Protein AF-A0A224YE41-F1 (afdb_monomer)

pLDDT: mean 95.82, std 2.79, range [86.06, 98.5]

Foldseek 3Di:
DAAFVVVLVVV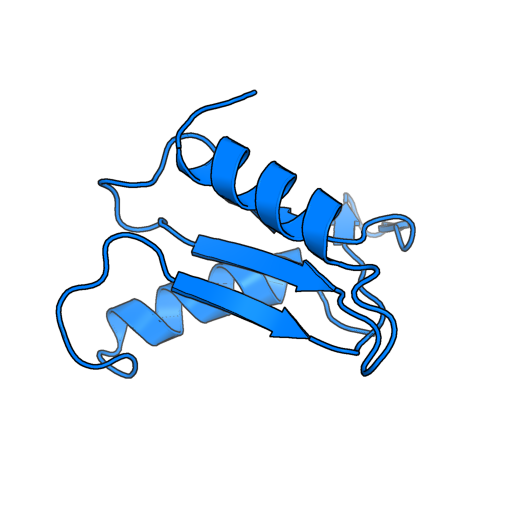LVCVVVCVDDDDDLADEAEDQDQYWYDDPNDIDRPDFKAAAACASVHSSRYMYGYDHPPPRPTVVVRVVRNVRSNHDD

InterPro domains:
  IPR024079 Metallopeptidase, catalytic domain superfamily [G3DSA:3.40.390.10] (2-89)

Mean predicted aligned error: 2.63 Å

Secondary structure (DSSP, 8-state):
-EEHHHHHHHHHHHHHTT-S-S--S-EEEEESS-EEEEETTEEE---SEEE-TT-TTSTT-EEEEE--TTT-TTHHHHHHHHHHHTT--

Radius of gyration: 12.8 Å; Cα contacts (8 Å, |Δi|>4): 160; chains: 1; bounding box: 34×30×28 Å

Sequence (89 aa):
MLDSGATLGGIVKYIENGRIPGSNDIVFLVTGLDMFIRDNGKIDTALSGLAYTGTVCGKFKTGEGKDIATTYDGINTIAHELCHVMGSP

Solvent-accessible surface area (backbone atoms only — not comparable to full-atom values): 4994 Å² total; per-residue (Å²): 115,43,55,46,66,62,45,59,58,45,50,42,52,40,48,75,69,60,71,54,82,82,91,72,61,65,51,73,50,78,37,74,54,56,37,26,39,78,57,97,89,40,81,45,63,85,50,52,54,51,46,36,66,56,17,40,94,49,87,54,20,36,32,35,23,34,34,50,86,96,66,67,68,19,55,68,45,42,53,51,25,51,38,18,15,72,46,47,131

Organism: NCBI:txid60191

Structure (mmCIF, N/CA/C/O backbone):
data_AF-A0A224YE41-F1
#
_entry.id   AF-A0A224YE41-F1
#
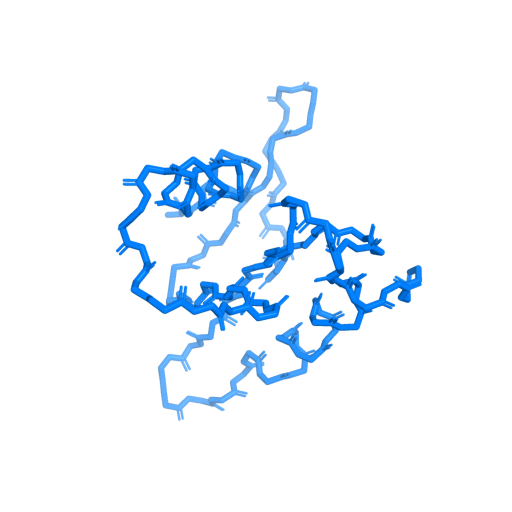loop_
_atom_site.group_PDB
_atom_site.id
_atom_site.type_symbol
_atom_site.label_atom_id
_atom_site.label_alt_id
_atom_site.label_comp_id
_atom_site.label_asym_id
_atom_site.label_entity_id
_atom_site.label_seq_id
_atom_site.pdbx_PDB_ins_code
_atom_site.Cartn_x
_atom_site.Cartn_y
_atom_site.Cartn_z
_atom_site.occupancy
_atom_site.B_iso_or_equiv
_atom_site.auth_seq_id
_atom_site.auth_comp_id
_atom_site.auth_asym_id
_atom_site.auth_atom_id
_atom_site.pdbx_PDB_model_num
ATOM 1 N N . MET A 1 1 ? 5.424 4.170 -13.639 1.00 88.06 1 MET A N 1
ATOM 2 C CA . MET A 1 1 ? 5.748 4.081 -12.207 1.00 88.06 1 MET A CA 1
ATOM 3 C C . MET A 1 1 ? 4.665 4.769 -11.390 1.00 88.06 1 MET A C 1
ATOM 5 O O . MET A 1 1 ? 4.243 5.856 -11.770 1.00 88.06 1 MET A O 1
ATOM 9 N N . LEU A 1 2 ? 4.199 4.118 -10.330 1.00 96.00 2 LEU A N 1
ATOM 10 C CA . LEU A 1 2 ? 3.142 4.549 -9.418 1.00 96.00 2 LEU A CA 1
ATOM 11 C C . LEU A 1 2 ? 3.752 5.266 -8.205 1.00 96.00 2 LEU A C 1
ATOM 13 O O . LEU A 1 2 ? 4.683 4.744 -7.600 1.00 96.00 2 LEU A O 1
ATOM 17 N N . ASP A 1 3 ? 3.251 6.461 -7.877 1.00 96.75 3 ASP A N 1
ATOM 18 C CA . ASP A 1 3 ? 3.651 7.183 -6.660 1.00 96.75 3 ASP A CA 1
ATOM 19 C C . ASP A 1 3 ? 2.903 6.598 -5.469 1.00 96.75 3 ASP A C 1
ATOM 21 O O . ASP A 1 3 ? 1.697 6.812 -5.335 1.00 96.75 3 ASP A O 1
ATOM 25 N N . SER A 1 4 ? 3.614 5.881 -4.612 1.00 97.06 4 SER A N 1
ATOM 26 C CA . SER A 1 4 ? 2.993 5.078 -3.565 1.00 97.06 4 SER A CA 1
ATOM 27 C C . SER A 1 4 ? 2.400 5.944 -2.453 1.00 97.06 4 SER A C 1
ATOM 29 O O . SER A 1 4 ? 1.270 5.755 -2.012 1.00 97.06 4 SER A O 1
ATOM 31 N N . GLY A 1 5 ? 3.105 7.011 -2.063 1.00 95.81 5 GLY A N 1
ATOM 32 C CA . GLY A 1 5 ? 2.605 7.941 -1.047 1.00 95.81 5 GLY A CA 1
ATOM 33 C C . GLY A 1 5 ? 1.344 8.676 -1.511 1.00 95.81 5 GLY A C 1
ATOM 34 O O . GLY A 1 5 ? 0.368 8.794 -0.765 1.00 95.81 5 GLY A O 1
ATOM 35 N N . ALA A 1 6 ? 1.333 9.141 -2.765 1.00 96.56 6 ALA A N 1
ATOM 36 C CA . ALA A 1 6 ? 0.157 9.796 -3.335 1.00 96.56 6 ALA A CA 1
ATOM 37 C C . ALA A 1 6 ? -1.005 8.816 -3.569 1.00 96.56 6 ALA A C 1
ATOM 39 O O . ALA A 1 6 ? -2.163 9.183 -3.349 1.00 96.56 6 ALA A O 1
ATOM 40 N N . THR A 1 7 ? -0.712 7.586 -4.000 1.00 97.62 7 THR A N 1
ATOM 41 C CA . THR A 1 7 ? -1.730 6.568 -4.289 1.00 97.62 7 THR A CA 1
ATOM 42 C C . THR A 1 7 ? -2.389 6.077 -3.012 1.00 97.62 7 THR A C 1
ATOM 44 O O . THR A 1 7 ? -3.616 6.114 -2.937 1.00 97.62 7 THR A O 1
ATOM 47 N N . LEU A 1 8 ? -1.618 5.755 -1.970 1.00 96.62 8 LEU A N 1
ATOM 48 C CA . LEU A 1 8 ? -2.153 5.308 -0.686 1.00 96.62 8 LEU A CA 1
ATOM 49 C C . LEU A 1 8 ? -3.118 6.343 -0.077 1.00 96.62 8 LEU A C 1
ATOM 51 O O . LEU A 1 8 ? -4.240 6.011 0.311 1.00 96.62 8 LEU A O 1
ATOM 55 N N . GLY A 1 9 ? -2.751 7.631 -0.099 1.00 97.44 9 GLY A N 1
ATOM 56 C CA . GLY A 1 9 ? -3.655 8.718 0.301 1.00 97.44 9 GLY A CA 1
ATOM 57 C C . GLY A 1 9 ? -4.849 8.909 -0.650 1.00 97.44 9 GLY A C 1
ATOM 58 O O . GLY A 1 9 ? -5.938 9.311 -0.230 1.00 97.44 9 GLY A O 1
ATOM 59 N N . GLY A 1 10 ? -4.671 8.607 -1.936 1.00 98.00 10 GLY A N 1
ATOM 60 C CA . GLY A 1 10 ? -5.730 8.586 -2.941 1.00 98.00 10 GLY A CA 1
ATOM 61 C C . GLY A 1 10 ? -6.778 7.503 -2.684 1.00 98.00 10 GLY A C 1
ATOM 62 O O . GLY A 1 10 ? -7.969 7.793 -2.797 1.00 98.00 10 GLY A O 1
ATOM 63 N N . ILE A 1 11 ? -6.365 6.298 -2.275 1.00 97.62 11 ILE A N 1
ATOM 64 C CA . ILE A 1 11 ? -7.275 5.194 -1.933 1.00 97.62 11 ILE A CA 1
ATOM 65 C C . ILE A 1 11 ? -8.156 5.588 -0.744 1.00 97.62 11 ILE A C 1
ATOM 67 O O . ILE A 1 11 ? -9.372 5.425 -0.811 1.00 97.62 11 ILE A O 1
ATOM 71 N N . VAL A 1 12 ? -7.585 6.205 0.296 1.00 97.25 12 VAL A N 1
ATOM 72 C CA . VAL A 1 12 ? -8.356 6.707 1.451 1.00 97.25 12 VAL A CA 1
ATOM 73 C C . VAL A 1 12 ? -9.451 7.671 0.996 1.00 97.25 12 VAL A C 1
ATOM 75 O O . VAL A 1 12 ? -10.623 7.475 1.313 1.00 97.25 12 VAL A O 1
ATOM 78 N N . LYS A 1 13 ? -9.106 8.661 0.164 1.00 97.81 13 LYS A N 1
ATOM 79 C CA . LYS A 1 13 ? -10.093 9.593 -0.404 1.00 97.81 13 LYS A CA 1
ATOM 80 C C . LYS A 1 13 ? -11.124 8.878 -1.277 1.00 97.81 13 LYS A C 1
ATOM 82 O O . LYS A 1 13 ? -12.276 9.298 -1.343 1.00 97.81 13 LYS A O 1
ATOM 87 N N . TYR A 1 14 ? -10.730 7.831 -1.996 1.00 97.06 14 TYR A N 1
ATOM 88 C CA . TYR A 1 14 ? -11.634 7.047 -2.835 1.00 97.06 14 TYR A CA 1
ATOM 89 C C . TYR A 1 14 ? -12.683 6.311 -1.984 1.00 97.06 14 TYR A C 1
ATOM 91 O O . TYR A 1 14 ? -13.869 6.345 -2.319 1.00 97.06 14 TYR A O 1
ATOM 99 N N . ILE A 1 15 ? -12.265 5.745 -0.847 1.00 95.69 15 ILE A N 1
ATOM 100 C CA . ILE A 1 15 ? -13.141 5.127 0.159 1.00 95.69 15 ILE A CA 1
ATOM 101 C C . ILE A 1 15 ? -14.081 6.171 0.774 1.00 95.69 15 ILE A C 1
ATOM 103 O O . ILE A 1 15 ? -15.292 5.972 0.772 1.00 95.69 15 ILE A O 1
ATOM 107 N N . GLU A 1 16 ? -13.552 7.302 1.255 1.00 94.56 16 GLU A N 1
ATOM 108 C CA . GLU A 1 16 ? -14.342 8.361 1.909 1.00 94.56 16 GLU A CA 1
ATOM 109 C C . GLU A 1 16 ? -15.402 8.975 0.985 1.00 94.56 16 GLU A C 1
ATOM 111 O O . GLU A 1 16 ? -16.483 9.347 1.435 1.00 94.56 16 GLU A O 1
ATOM 116 N N . ASN A 1 17 ? -15.127 9.027 -0.319 1.00 96.62 17 ASN A N 1
ATOM 117 C CA . ASN A 1 17 ? -16.082 9.485 -1.329 1.00 96.62 17 ASN A CA 1
ATOM 118 C C . ASN A 1 17 ? -17.146 8.430 -1.695 1.00 96.62 17 ASN A C 1
ATOM 120 O O . ASN A 1 17 ? -17.876 8.620 -2.668 1.00 96.62 17 ASN A O 1
ATOM 124 N N . GLY A 1 18 ? -17.214 7.304 -0.977 1.00 95.69 18 GLY A N 1
ATOM 125 C CA . GLY A 1 18 ? -18.210 6.252 -1.191 1.00 95.69 18 GLY A CA 1
ATOM 126 C C . GLY A 1 18 ? -18.040 5.492 -2.507 1.00 95.69 18 GLY A C 1
ATOM 127 O O . GLY A 1 18 ? -18.997 4.898 -2.998 1.00 95.69 18 GLY A O 1
ATOM 128 N N . ARG A 1 19 ? -16.843 5.523 -3.111 1.00 97.12 19 ARG A N 1
ATOM 129 C CA . ARG A 1 19 ? -16.594 4.867 -4.404 1.00 97.12 19 ARG A CA 1
ATOM 130 C C . ARG A 1 19 ? -16.276 3.377 -4.290 1.00 97.12 19 ARG A C 1
ATOM 132 O O . ARG A 1 19 ? -16.294 2.685 -5.304 1.00 97.12 19 ARG A O 1
ATOM 139 N N . ILE A 1 20 ? -16.007 2.883 -3.082 1.00 95.44 20 ILE A N 1
ATOM 140 C CA . ILE A 1 20 ? -15.946 1.448 -2.796 1.00 95.44 20 ILE A CA 1
ATOM 141 C C . ILE A 1 20 ? -17.275 1.047 -2.145 1.00 95.44 20 ILE A C 1
ATOM 143 O O . ILE A 1 20 ? -17.586 1.560 -1.068 1.00 95.44 20 ILE A O 1
ATOM 147 N N . PRO A 1 21 ? -18.075 0.169 -2.773 1.00 92.56 21 PRO A N 1
ATOM 148 C CA . PRO A 1 21 ? -19.346 -0.260 -2.209 1.00 92.56 21 PRO A CA 1
ATOM 149 C C . PRO A 1 21 ? -19.150 -1.143 -0.968 1.00 92.56 21 PRO A C 1
ATOM 151 O O . PRO A 1 21 ? -18.136 -1.826 -0.814 1.00 92.56 21 PRO A O 1
ATOM 154 N N . GLY A 1 22 ? -20.170 -1.170 -0.109 1.00 90.62 22 GLY A N 1
ATOM 155 C CA . GLY A 1 22 ? -20.220 -2.039 1.067 1.00 90.62 22 GLY A CA 1
ATOM 156 C C . GLY A 1 22 ? -19.394 -1.552 2.263 1.00 90.62 22 GLY A C 1
ATOM 157 O O . GLY A 1 22 ? -18.877 -0.436 2.287 1.00 90.62 22 GLY A O 1
ATOM 158 N N . SER A 1 23 ? -19.307 -2.408 3.284 1.00 90.88 23 SER A N 1
ATOM 159 C CA . SER A 1 23 ? -18.494 -2.189 4.483 1.00 90.88 23 SER A CA 1
ATOM 160 C C . SER A 1 23 ? -17.288 -3.116 4.433 1.00 90.88 23 SER A C 1
ATOM 162 O O . SER A 1 23 ? -17.438 -4.323 4.589 1.00 90.88 23 SER A O 1
ATOM 164 N N . ASN A 1 24 ? -16.108 -2.547 4.194 1.00 94.50 24 ASN A N 1
ATOM 165 C CA . ASN A 1 24 ? -14.863 -3.292 4.006 1.00 94.50 24 ASN A CA 1
ATOM 166 C C . ASN A 1 24 ? -13.948 -3.102 5.218 1.00 94.50 24 ASN A C 1
ATOM 168 O O . ASN A 1 24 ? -13.805 -1.968 5.679 1.00 94.50 24 ASN A O 1
ATOM 172 N N . ASP A 1 25 ? -13.301 -4.162 5.698 1.00 95.50 25 ASP A N 1
ATOM 173 C CA . ASP A 1 25 ? -12.329 -4.083 6.801 1.00 95.50 25 ASP A CA 1
ATOM 174 C C . ASP A 1 25 ? -10.943 -3.640 6.325 1.00 95.50 25 ASP A C 1
ATOM 176 O O . ASP A 1 25 ? -10.233 -2.955 7.050 1.00 95.50 25 ASP A O 1
ATOM 180 N N . ILE A 1 26 ? -10.573 -3.973 5.086 1.00 97.69 26 ILE A N 1
ATOM 181 C CA . ILE A 1 26 ? -9.352 -3.513 4.416 1.00 97.69 26 ILE A CA 1
ATOM 182 C C 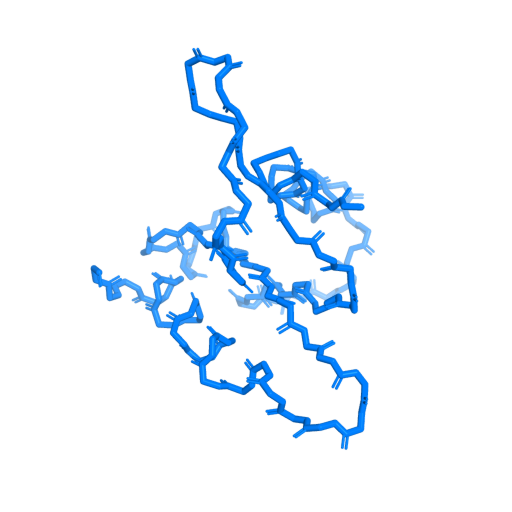. ILE A 1 26 ? -9.675 -3.295 2.936 1.00 97.69 26 ILE A C 1
ATOM 184 O O . ILE A 1 26 ? -10.414 -4.075 2.336 1.00 97.69 26 ILE A O 1
ATOM 188 N N . VAL A 1 27 ? -9.114 -2.247 2.336 1.00 97.88 27 VAL A N 1
ATOM 189 C CA . VAL A 1 27 ? -9.089 -2.057 0.878 1.00 97.88 27 VAL A CA 1
ATOM 190 C C . VAL A 1 27 ? -7.641 -2.153 0.416 1.00 97.88 27 VAL A C 1
ATOM 192 O O . VAL A 1 27 ? -6.776 -1.494 0.977 1.00 97.88 27 VAL A O 1
ATOM 195 N N . PHE A 1 28 ? -7.357 -2.979 -0.586 1.00 98.19 28 PHE A N 1
ATOM 196 C CA . PHE A 1 28 ? -5.991 -3.191 -1.059 1.00 98.19 28 PHE A CA 1
ATOM 197 C C . PHE A 1 28 ? -5.911 -2.997 -2.570 1.00 98.19 28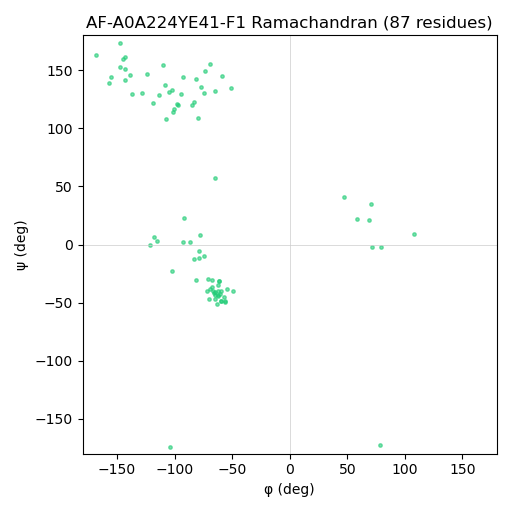 PHE A C 1
ATOM 199 O O . PHE A 1 28 ? -6.718 -3.565 -3.309 1.00 98.19 28 PHE A O 1
ATOM 206 N N . LEU A 1 29 ? -4.947 -2.202 -3.035 1.00 98.00 29 LEU A N 1
ATOM 207 C CA . LEU A 1 29 ? -4.695 -2.008 -4.461 1.00 98.00 29 LEU A CA 1
ATOM 208 C C . LEU A 1 29 ? -3.565 -2.926 -4.931 1.00 98.00 29 LEU A C 1
ATOM 210 O O . LEU A 1 29 ? -2.430 -2.803 -4.482 1.00 98.00 29 LEU A O 1
ATOM 214 N N . VAL A 1 30 ? -3.863 -3.806 -5.885 1.00 97.44 30 VAL A N 1
ATOM 215 C CA . VAL A 1 30 ? -2.846 -4.596 -6.592 1.00 97.44 30 VAL A CA 1
ATOM 216 C C . VAL A 1 30 ? -2.603 -3.983 -7.965 1.00 97.44 30 VAL A C 1
ATOM 218 O O . VAL A 1 30 ? -3.552 -3.654 -8.680 1.00 97.44 30 VAL A O 1
ATOM 221 N N . THR A 1 31 ? -1.338 -3.816 -8.340 1.00 96.44 31 THR A N 1
ATOM 222 C CA . THR A 1 31 ? -0.946 -3.172 -9.600 1.00 96.44 31 THR A CA 1
ATOM 223 C C . THR A 1 31 ? 0.219 -3.890 -10.273 1.00 96.44 31 THR A C 1
ATOM 225 O O . THR A 1 31 ? 1.123 -4.378 -9.608 1.00 96.44 31 THR A O 1
ATOM 228 N N . GLY A 1 32 ? 0.237 -3.908 -11.607 1.00 96.00 32 GLY A N 1
ATOM 229 C CA . GLY A 1 32 ? 1.391 -4.372 -12.391 1.00 96.00 32 GLY A CA 1
ATOM 230 C C . GLY A 1 32 ? 2.437 -3.285 -12.659 1.00 96.00 32 GLY A C 1
ATOM 231 O O . GLY A 1 32 ? 3.394 -3.520 -13.394 1.00 96.00 32 GLY A O 1
ATOM 232 N N . LEU A 1 33 ? 2.237 -2.074 -12.133 1.00 96.44 33 LEU A N 1
ATOM 233 C CA . LEU A 1 33 ? 3.152 -0.952 -12.320 1.00 96.44 33 LEU A CA 1
ATOM 234 C C . LEU A 1 33 ? 4.327 -1.036 -11.343 1.00 96.44 33 LEU A C 1
ATOM 236 O O . LEU A 1 33 ? 4.142 -1.340 -10.169 1.00 96.44 33 LEU A O 1
ATOM 240 N N . ASP A 1 34 ? 5.521 -0.654 -11.799 1.00 95.88 34 ASP A N 1
ATOM 241 C CA . ASP A 1 34 ? 6.629 -0.344 -10.889 1.00 95.88 34 ASP A CA 1
ATOM 242 C C . ASP A 1 34 ? 6.240 0.788 -9.937 1.00 95.88 34 ASP A C 1
ATOM 244 O O . ASP A 1 34 ? 5.534 1.718 -10.335 1.00 95.88 34 ASP A O 1
ATOM 248 N N . MET A 1 35 ? 6.721 0.736 -8.701 1.00 96.94 35 MET A N 1
ATOM 249 C CA . MET A 1 35 ? 6.350 1.665 -7.637 1.00 96.94 35 MET A CA 1
ATOM 250 C C . MET A 1 35 ? 7.522 2.582 -7.281 1.00 96.94 35 MET A C 1
ATOM 252 O O . MET A 1 35 ? 8.686 2.253 -7.502 1.00 96.94 35 MET A O 1
ATOM 256 N N . PHE A 1 36 ? 7.218 3.759 -6.746 1.00 96.88 36 PHE A N 1
ATOM 257 C CA . PHE A 1 36 ? 8.202 4.597 -6.067 1.00 96.88 36 PHE A CA 1
ATOM 258 C C . PHE A 1 36 ? 7.598 5.314 -4.871 1.00 96.88 36 PHE A C 1
ATOM 260 O O . PHE A 1 36 ? 6.383 5.483 -4.787 1.00 96.88 36 PHE A O 1
ATOM 267 N N . ILE A 1 37 ? 8.451 5.786 -3.974 1.00 95.75 37 ILE A N 1
ATOM 268 C CA . ILE A 1 37 ? 8.082 6.707 -2.904 1.00 95.75 37 ILE A CA 1
ATOM 269 C C . ILE A 1 37 ? 8.956 7.957 -2.984 1.00 95.75 37 ILE A C 1
ATOM 271 O O . ILE A 1 37 ? 10.108 7.915 -3.421 1.00 95.75 37 ILE A O 1
ATOM 275 N N . ARG A 1 38 ? 8.373 9.098 -2.613 1.00 93.75 38 ARG A N 1
ATOM 276 C CA . ARG A 1 38 ? 9.087 10.368 -2.486 1.00 93.75 38 ARG A CA 1
ATOM 277 C C . ARG A 1 38 ? 9.368 10.631 -1.019 1.00 93.75 38 ARG A C 1
ATOM 279 O O . ARG A 1 38 ? 8.435 10.898 -0.270 1.00 93.75 38 ARG A O 1
ATOM 286 N N . ASP A 1 39 ? 10.640 10.621 -0.647 1.00 86.06 39 ASP A N 1
ATOM 287 C CA . ASP A 1 39 ? 11.092 11.055 0.674 1.00 86.06 39 ASP A CA 1
ATOM 288 C C . ASP A 1 39 ? 12.050 12.240 0.526 1.00 86.06 39 ASP A C 1
ATOM 290 O O . ASP A 1 39 ? 13.049 12.170 -0.192 1.00 86.06 39 ASP A O 1
ATOM 294 N N . ASN A 1 40 ? 11.713 13.369 1.153 1.00 86.25 40 ASN A N 1
ATOM 295 C CA . ASN A 1 40 ? 12.505 14.605 1.120 1.00 86.25 40 ASN A CA 1
ATOM 296 C C . ASN A 1 40 ? 12.976 15.033 -0.290 1.00 86.25 40 ASN A C 1
ATOM 298 O O . ASN A 1 40 ? 14.111 15.467 -0.489 1.00 86.25 40 ASN A O 1
ATOM 302 N N . GLY A 1 41 ? 12.099 14.890 -1.291 1.00 86.38 41 GLY A N 1
ATOM 303 C CA . GLY A 1 41 ? 12.378 15.248 -2.688 1.00 86.38 41 GLY A CA 1
ATOM 304 C C . GLY A 1 41 ? 13.214 14.225 -3.468 1.00 86.38 41 GLY A C 1
ATOM 305 O O . GLY A 1 41 ? 13.424 14.413 -4.666 1.00 86.38 41 GLY A O 1
ATOM 306 N N . LYS A 1 42 ? 13.656 13.134 -2.832 1.00 91.88 42 LYS A N 1
ATOM 307 C CA . LYS A 1 42 ? 14.312 12.001 -3.493 1.00 91.88 42 LYS A CA 1
ATOM 308 C C . LYS A 1 42 ? 13.285 10.937 -3.858 1.00 91.88 42 LYS A C 1
ATOM 310 O O . LYS A 1 42 ? 12.320 10.721 -3.133 1.00 91.88 42 LYS A O 1
ATOM 315 N N . ILE A 1 43 ? 13.505 10.292 -4.999 1.00 94.44 43 ILE A N 1
ATOM 316 C CA . ILE A 1 43 ? 12.689 9.176 -5.479 1.00 94.44 43 ILE A CA 1
ATOM 317 C C . ILE A 1 43 ? 13.414 7.884 -5.108 1.00 94.44 43 ILE A C 1
ATOM 319 O O . ILE A 1 43 ? 14.543 7.677 -5.551 1.00 94.44 43 ILE A O 1
ATOM 323 N N . ASP A 1 44 ? 12.758 7.032 -4.325 1.00 93.62 44 ASP A N 1
ATOM 324 C CA . ASP A 1 44 ? 13.172 5.650 -4.091 1.00 93.62 44 ASP A CA 1
ATOM 325 C C . ASP A 1 44 ? 12.252 4.709 -4.871 1.00 93.62 44 ASP A C 1
ATOM 327 O O . ASP A 1 44 ? 11.032 4.847 -4.837 1.00 93.62 44 ASP A O 1
ATOM 331 N N . THR A 1 45 ? 12.852 3.773 -5.597 1.00 94.75 45 T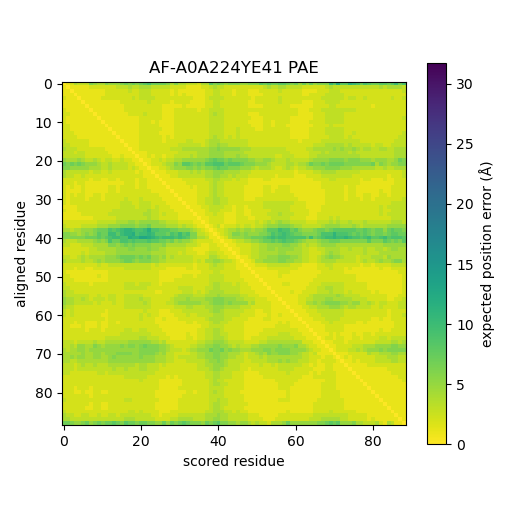HR A N 1
ATOM 332 C CA . THR A 1 45 ? 12.184 2.846 -6.523 1.00 94.75 45 THR A CA 1
ATOM 333 C C . THR A 1 45 ? 12.299 1.387 -6.086 1.00 94.75 45 THR A C 1
ATOM 335 O O . THR A 1 45 ? 11.850 0.500 -6.802 1.00 94.75 45 THR A O 1
ATOM 338 N N . ALA A 1 46 ? 12.912 1.126 -4.926 1.00 92.44 46 ALA A N 1
ATOM 339 C CA . ALA A 1 46 ? 13.137 -0.225 -4.426 1.00 92.44 46 ALA A CA 1
ATOM 340 C C . ALA A 1 46 ? 11.892 -0.859 -3.780 1.00 92.44 46 ALA A C 1
ATOM 342 O O . ALA A 1 46 ? 11.895 -2.063 -3.519 1.00 92.44 46 ALA A O 1
ATOM 343 N N . LEU A 1 47 ? 10.831 -0.086 -3.511 1.00 93.81 47 LEU A N 1
ATOM 344 C CA . LEU A 1 47 ? 9.627 -0.637 -2.893 1.00 93.81 47 LEU A CA 1
ATOM 345 C C . LEU A 1 47 ? 8.801 -1.482 -3.867 1.00 93.81 47 LEU A C 1
ATOM 347 O O . LEU A 1 47 ? 8.719 -1.205 -5.063 1.00 93.81 47 LEU A O 1
ATOM 351 N N . SER A 1 48 ? 8.124 -2.481 -3.308 1.00 96.06 48 SER A N 1
ATOM 352 C CA . SER A 1 48 ? 7.133 -3.306 -4.011 1.00 96.06 48 SER A CA 1
ATOM 353 C C . SER A 1 48 ? 5.750 -3.255 -3.353 1.00 96.06 48 SER A C 1
ATOM 355 O O . SER A 1 48 ? 4.822 -3.889 -3.845 1.00 96.06 48 SER A O 1
ATOM 357 N N . GLY A 1 49 ? 5.599 -2.510 -2.258 1.00 97.50 49 GLY A N 1
ATOM 358 C CA . GLY A 1 49 ? 4.355 -2.348 -1.516 1.00 97.50 49 GLY A CA 1
ATOM 359 C C . GLY A 1 49 ? 4.460 -1.216 -0.498 1.00 97.50 49 GLY A C 1
ATOM 360 O O . GLY A 1 49 ? 5.560 -0.728 -0.223 1.00 97.50 49 GLY A O 1
ATOM 361 N N . LEU A 1 50 ? 3.306 -0.754 -0.020 1.00 97.75 50 LEU A N 1
ATOM 362 C CA . LEU A 1 50 ? 3.195 0.236 1.048 1.00 97.75 50 LEU A CA 1
ATOM 363 C C . LEU A 1 50 ? 1.831 0.124 1.739 1.00 97.75 50 LEU A C 1
ATOM 365 O O . LEU A 1 50 ? 0.798 0.008 1.076 1.00 97.75 50 LEU A O 1
ATOM 369 N N . ALA A 1 51 ? 1.799 0.246 3.063 1.00 98.31 51 ALA A N 1
ATOM 370 C CA . ALA A 1 51 ? 0.563 0.240 3.838 1.00 98.31 51 ALA A CA 1
ATOM 371 C C . ALA A 1 51 ? 0.606 1.169 5.055 1.00 98.31 51 ALA A C 1
ATOM 373 O O . ALA A 1 51 ? 1.666 1.528 5.567 1.00 98.31 51 ALA A O 1
ATOM 374 N N . TYR A 1 52 ? -0.578 1.539 5.553 1.00 98.06 52 TYR A N 1
ATOM 375 C CA . TYR A 1 52 ? -0.699 2.204 6.849 1.00 98.06 52 TYR A CA 1
ATOM 376 C C . TYR A 1 52 ? -0.701 1.190 7.992 1.00 98.06 52 TYR A C 1
ATOM 378 O O . TYR A 1 52 ? -1.603 0.358 8.088 1.00 98.06 52 TYR A O 1
ATOM 386 N N . THR A 1 53 ? 0.239 1.322 8.923 1.00 98.19 53 THR A N 1
ATOM 387 C CA . THR A 1 53 ? 0.405 0.367 10.024 1.00 98.19 53 THR A CA 1
ATOM 388 C C . THR A 1 53 ? -0.660 0.495 11.119 1.00 98.19 53 THR A C 1
ATOM 390 O O . THR A 1 53 ? -0.883 1.581 11.652 1.00 98.19 53 THR A O 1
ATOM 393 N N . GLY A 1 54 ? -1.286 -0.621 11.511 1.00 97.81 54 GLY A N 1
ATOM 394 C CA . GLY A 1 54 ? -2.185 -0.703 12.672 1.00 97.81 54 GLY A CA 1
ATOM 395 C C . GLY A 1 54 ? -3.524 0.008 12.484 1.00 97.81 54 GLY A C 1
ATOM 396 O O . GLY A 1 54 ? -4.060 0.602 13.4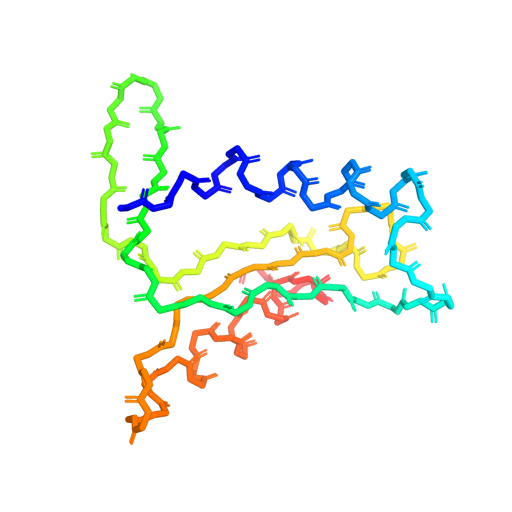19 1.00 97.81 54 GLY A O 1
ATOM 397 N N . THR A 1 55 ? -4.063 -0.022 11.268 1.00 97.56 55 THR A N 1
ATOM 398 C CA . THR A 1 55 ? -5.214 0.796 10.868 1.00 97.56 55 THR A CA 1
ATOM 399 C C . THR A 1 55 ? -6.450 0.002 10.459 1.00 97.56 55 THR A C 1
ATOM 401 O O . THR A 1 55 ? -7.429 0.624 10.059 1.00 97.56 55 THR A O 1
ATOM 404 N N . VAL A 1 56 ? -6.457 -1.330 10.606 1.00 96.88 56 VAL A N 1
ATOM 405 C CA . VAL A 1 56 ? -7.557 -2.224 10.176 1.00 96.88 56 VAL A CA 1
ATOM 406 C C . VAL A 1 56 ? -8.960 -1.774 10.627 1.00 96.88 56 VAL A C 1
ATOM 408 O O . VAL A 1 56 ? -9.900 -1.792 9.841 1.00 96.88 56 VAL A O 1
ATOM 411 N N . CYS A 1 57 ? -9.114 -1.266 11.853 1.00 94.69 57 CYS A N 1
ATOM 412 C CA . CYS A 1 57 ? -10.403 -0.758 12.356 1.00 94.69 57 CYS A CA 1
ATOM 413 C C . CYS A 1 57 ? -10.607 0.756 12.138 1.00 94.69 57 CYS A C 1
ATOM 415 O O . CYS A 1 57 ? -11.595 1.328 12.599 1.00 94.69 57 CYS A O 1
ATOM 417 N N . GLY A 1 58 ? -9.655 1.432 11.497 1.00 93.62 58 GLY A N 1
ATOM 418 C CA . GLY A 1 58 ? -9.606 2.880 11.325 1.00 93.62 58 GLY A CA 1
ATOM 419 C C . GLY A 1 58 ? -9.984 3.350 9.921 1.00 93.62 58 GLY A C 1
ATOM 420 O O . GLY A 1 58 ? -10.389 2.586 9.047 1.00 93.62 58 GLY A O 1
ATOM 421 N N . LYS A 1 59 ? -9.834 4.659 9.691 1.00 92.69 59 LYS A N 1
ATOM 422 C CA . LYS A 1 59 ? -10.100 5.282 8.380 1.00 92.69 59 LYS A CA 1
ATOM 423 C C . LYS A 1 59 ? -9.055 4.920 7.323 1.00 92.69 59 LYS A C 1
ATOM 425 O O . LYS A 1 59 ? -9.372 4.852 6.144 1.00 92.69 59 LYS A O 1
ATOM 430 N N . PHE A 1 60 ? -7.824 4.675 7.759 1.00 97.25 60 PHE A N 1
ATOM 431 C CA . PHE A 1 60 ? -6.657 4.448 6.907 1.00 97.25 60 PHE A CA 1
ATOM 432 C C . PHE A 1 60 ? -6.414 2.965 6.589 1.00 97.25 60 PHE A C 1
ATOM 434 O O . PHE A 1 60 ? -5.293 2.605 6.267 1.00 97.25 60 PHE A O 1
ATOM 441 N N . LYS A 1 61 ? -7.450 2.120 6.674 1.00 96.75 61 LYS A N 1
ATOM 442 C CA . LYS A 1 61 ? -7.439 0.659 6.466 1.00 96.75 61 LYS A CA 1
ATOM 443 C C . LYS A 1 61 ? -7.104 0.223 5.031 1.00 96.75 61 LYS A C 1
ATOM 445 O O . LYS A 1 61 ? -7.901 -0.425 4.351 1.00 96.75 61 LYS A O 1
ATOM 450 N N . THR A 1 62 ? -5.946 0.637 4.535 1.00 98.06 62 THR A N 1
ATOM 451 C CA . THR A 1 62 ? -5.536 0.435 3.152 1.00 98.06 62 THR A CA 1
ATOM 452 C C . THR A 1 62 ? -4.051 0.145 3.012 1.00 98.06 62 THR A C 1
ATOM 454 O O . THR A 1 62 ? -3.225 0.616 3.795 1.00 98.06 62 THR A O 1
ATOM 457 N N . GLY A 1 63 ? -3.741 -0.607 1.960 1.00 98.06 63 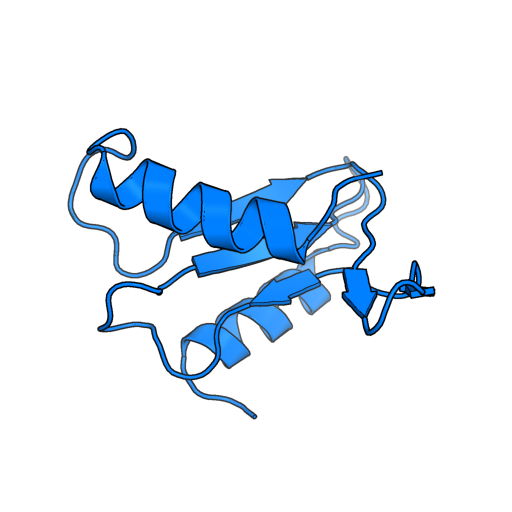GLY A N 1
ATOM 458 C CA . GLY A 1 63 ? -2.394 -0.890 1.484 1.00 98.06 63 GLY A CA 1
ATOM 459 C C . GLY A 1 63 ? -2.380 -1.051 -0.030 1.00 98.06 63 GLY A C 1
ATOM 460 O O . GLY A 1 63 ? -3.427 -1.060 -0.686 1.00 98.06 63 GLY A O 1
ATOM 461 N N . GLU A 1 64 ? -1.188 -1.173 -0.584 1.00 98.31 64 GLU A N 1
ATOM 462 C CA . GLU A 1 64 ? -0.976 -1.427 -1.999 1.00 98.31 64 GLU A CA 1
ATOM 463 C C . GLU A 1 64 ? 0.276 -2.265 -2.231 1.00 98.31 64 GLU A C 1
ATOM 465 O O . GLU A 1 64 ? 1.207 -2.259 -1.427 1.00 98.31 64 GLU A O 1
ATOM 470 N N . GLY A 1 65 ? 0.285 -3.006 -3.333 1.00 97.75 65 GLY A N 1
ATOM 471 C CA . GLY A 1 65 ? 1.363 -3.925 -3.661 1.00 97.75 65 GLY A CA 1
ATOM 472 C C . GLY A 1 65 ? 1.467 -4.179 -5.155 1.00 97.75 65 GLY A C 1
ATOM 473 O O . GLY A 1 65 ? 0.466 -4.251 -5.876 1.00 97.75 65 GLY A O 1
ATOM 474 N N . LYS A 1 66 ? 2.704 -4.324 -5.613 1.00 97.25 66 LYS A N 1
ATOM 475 C CA . LYS A 1 66 ? 3.033 -4.743 -6.965 1.00 97.25 66 LYS A CA 1
ATOM 476 C C . LYS A 1 66 ? 2.823 -6.249 -7.102 1.00 97.25 66 LYS A C 1
ATOM 478 O O . LYS A 1 66 ? 3.270 -7.020 -6.259 1.00 97.25 66 LYS A O 1
ATOM 483 N N . ASP A 1 67 ? 2.205 -6.660 -8.201 1.00 97.12 67 ASP A N 1
ATOM 484 C CA . ASP A 1 67 ? 2.204 -8.047 -8.660 1.00 97.12 67 ASP A CA 1
ATOM 485 C C . ASP A 1 67 ? 2.429 -8.088 -10.172 1.00 97.12 67 ASP A C 1
ATOM 487 O O . ASP A 1 67 ? 1.768 -7.383 -10.940 1.00 97.12 67 ASP A O 1
ATOM 491 N N . ILE A 1 68 ? 3.382 -8.907 -10.614 1.00 94.69 68 ILE A N 1
ATOM 492 C CA . ILE A 1 68 ? 3.646 -9.087 -12.039 1.00 94.69 68 ILE A CA 1
ATOM 493 C C . ILE A 1 68 ? 2.670 -10.147 -12.544 1.00 94.69 68 ILE A C 1
ATOM 495 O O . ILE A 1 68 ? 2.649 -11.286 -12.078 1.00 94.69 68 ILE A O 1
ATOM 499 N N . ALA A 1 69 ? 1.840 -9.766 -13.516 1.00 93.25 69 ALA A N 1
ATOM 500 C CA . ALA A 1 69 ? 0.813 -10.653 -14.041 1.00 93.25 69 ALA A CA 1
ATOM 501 C C . ALA A 1 69 ? 1.407 -12.014 -14.436 1.00 93.25 69 ALA A C 1
ATOM 503 O O . ALA A 1 69 ? 2.429 -12.078 -15.117 1.00 93.25 69 ALA A O 1
ATOM 504 N N . THR A 1 70 ? 0.723 -13.093 -14.044 1.00 93.44 70 THR A N 1
ATOM 505 C CA . THR A 1 70 ? 1.078 -14.505 -14.298 1.00 93.44 70 THR A CA 1
ATOM 506 C C . THR A 1 70 ? 2.271 -15.077 -13.525 1.00 93.44 70 THR A C 1
ATOM 508 O O . THR A 1 70 ? 2.529 -16.272 -13.658 1.00 93.44 70 THR A O 1
ATOM 511 N N . THR A 1 71 ? 2.965 -14.295 -12.690 1.00 94.25 71 THR A N 1
ATOM 512 C CA . THR A 1 71 ? 4.109 -14.799 -11.906 1.00 94.25 71 THR A CA 1
ATOM 513 C C . THR A 1 71 ? 3.769 -15.073 -10.446 1.00 94.25 71 THR A C 1
ATOM 515 O O . THR A 1 71 ? 4.461 -15.874 -9.821 1.00 94.25 71 THR A O 1
ATOM 518 N N . TYR A 1 72 ? 2.714 -14.440 -9.915 1.00 92.81 72 TYR A N 1
ATOM 519 C CA . TYR A 1 72 ? 2.369 -14.460 -8.488 1.00 92.81 72 TYR A CA 1
ATOM 520 C C . TYR A 1 72 ? 3.484 -13.914 -7.577 1.00 92.81 72 TYR A C 1
ATOM 522 O O . TYR A 1 72 ? 3.539 -14.226 -6.386 1.00 92.81 72 TYR A O 1
ATOM 530 N N . ASP A 1 73 ? 4.382 -13.104 -8.139 1.00 94.50 73 ASP A N 1
ATOM 531 C CA . ASP A 1 73 ? 5.549 -12.544 -7.452 1.00 94.50 73 ASP A CA 1
ATOM 532 C C . ASP A 1 73 ? 5.141 -11.652 -6.266 1.00 94.50 73 ASP A C 1
ATOM 534 O O . ASP A 1 73 ? 5.805 -11.635 -5.230 1.00 94.50 73 ASP A O 1
ATOM 538 N N . GLY A 1 74 ? 3.982 -10.992 -6.361 1.00 96.25 74 GLY A N 1
ATOM 539 C CA . GLY A 1 74 ? 3.480 -10.079 -5.339 1.00 96.25 74 GLY A CA 1
ATOM 540 C C . GLY A 1 74 ? 2.925 -10.742 -4.076 1.00 96.25 74 GLY A C 1
ATOM 541 O O . GLY A 1 74 ? 2.660 -10.030 -3.111 1.00 96.25 74 GLY A O 1
ATOM 542 N N . ILE A 1 75 ? 2.737 -12.071 -4.022 1.00 96.75 75 ILE A N 1
ATOM 543 C CA . ILE A 1 75 ? 2.035 -12.731 -2.897 1.00 96.75 75 ILE A CA 1
ATOM 544 C C . ILE A 1 75 ? 2.679 -12.406 -1.543 1.00 96.75 75 ILE A C 1
ATOM 546 O O . ILE A 1 75 ? 1.979 -12.029 -0.601 1.00 96.75 75 ILE A O 1
ATOM 550 N N . ASN A 1 76 ? 4.005 -12.541 -1.439 1.00 97.38 76 ASN A N 1
ATOM 551 C CA . ASN A 1 76 ? 4.708 -12.295 -0.177 1.00 97.38 76 ASN A CA 1
ATOM 552 C C . ASN A 1 76 ? 4.644 -10.818 0.221 1.00 97.38 76 ASN A C 1
ATOM 554 O O . ASN A 1 76 ? 4.423 -10.509 1.390 1.00 97.38 76 ASN A O 1
ATOM 558 N N . THR A 1 77 ? 4.787 -9.912 -0.747 1.00 97.38 77 THR A N 1
ATOM 559 C CA . THR A 1 77 ? 4.683 -8.472 -0.508 1.00 97.38 77 THR A CA 1
ATOM 560 C C . THR A 1 77 ? 3.277 -8.084 -0.065 1.00 97.38 77 THR A C 1
ATOM 562 O O . THR A 1 77 ? 3.124 -7.415 0.946 1.00 97.38 77 THR A O 1
ATOM 565 N N . ILE A 1 78 ? 2.233 -8.567 -0.738 1.00 98.12 78 ILE A N 1
ATOM 566 C CA . ILE A 1 78 ? 0.840 -8.292 -0.359 1.00 98.12 78 ILE A CA 1
ATOM 567 C C . ILE A 1 78 ? 0.552 -8.809 1.056 1.00 98.12 78 ILE A C 1
ATOM 569 O O . ILE A 1 78 ? -0.064 -8.103 1.851 1.00 98.12 78 ILE A O 1
ATOM 573 N N . ALA A 1 79 ? 1.022 -10.012 1.402 1.00 98.44 79 ALA A N 1
ATOM 574 C CA . ALA A 1 79 ? 0.868 -10.548 2.752 1.00 98.44 79 ALA A CA 1
ATOM 575 C C . ALA A 1 79 ? 1.582 -9.680 3.804 1.00 98.44 79 ALA A C 1
ATOM 577 O O . ALA A 1 79 ? 1.008 -9.395 4.853 1.00 98.44 79 ALA A O 1
ATOM 578 N N . HIS A 1 80 ? 2.804 -9.232 3.511 1.00 98.31 80 HIS A N 1
ATOM 579 C CA . HIS A 1 80 ? 3.571 -8.327 4.366 1.00 98.31 80 HIS A CA 1
ATOM 580 C C . HIS A 1 80 ? 2.833 -6.998 4.603 1.00 98.31 80 HIS A C 1
ATOM 582 O O . HIS A 1 80 ? 2.619 -6.607 5.750 1.00 98.31 80 HIS A O 1
ATOM 588 N N . GLU A 1 81 ? 2.335 -6.361 3.543 1.00 98.50 81 GLU A N 1
ATOM 589 C CA . GLU A 1 81 ? 1.605 -5.094 3.655 1.00 98.50 81 GLU A CA 1
ATOM 590 C C . GLU A 1 81 ? 0.256 -5.249 4.378 1.00 98.50 81 GLU A C 1
ATOM 592 O O . GLU A 1 81 ? -0.13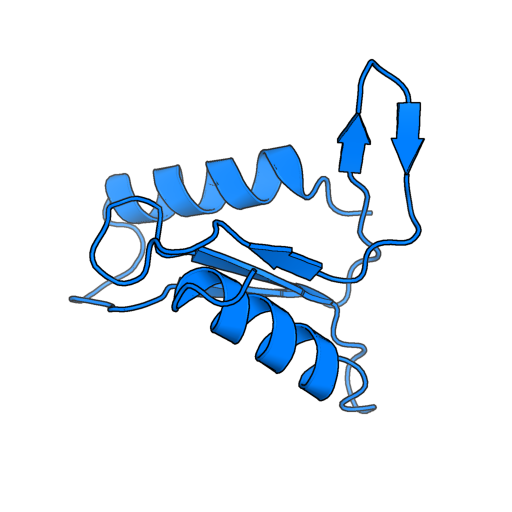1 -4.399 5.182 1.00 98.50 81 GLU A O 1
ATOM 597 N N . LEU A 1 82 ? -0.461 -6.359 4.170 1.00 98.50 82 LEU A N 1
ATOM 598 C CA . LEU A 1 82 ? -1.667 -6.668 4.947 1.00 98.50 82 LEU A CA 1
ATOM 599 C C . LEU A 1 82 ? -1.351 -6.838 6.439 1.00 98.50 82 LEU A C 1
ATOM 601 O O . LEU A 1 82 ? -2.107 -6.353 7.284 1.00 98.50 82 LEU A O 1
ATOM 605 N N . CYS A 1 83 ? -0.232 -7.484 6.777 1.00 98.44 83 CYS A N 1
ATOM 606 C CA . CYS A 1 83 ? 0.235 -7.590 8.159 1.00 98.44 83 CYS A CA 1
ATOM 607 C C . CYS A 1 83 ? 0.499 -6.212 8.773 1.00 98.44 83 CYS A C 1
ATOM 609 O O . CYS A 1 83 ? 0.110 -5.991 9.923 1.00 98.44 83 CYS A O 1
ATOM 611 N N . HIS A 1 84 ? 1.071 -5.269 8.020 1.00 98.50 84 HIS A N 1
ATOM 612 C CA . HIS A 1 84 ? 1.199 -3.889 8.482 1.00 98.50 84 HIS A CA 1
ATOM 613 C C . HIS A 1 84 ? -0.165 -3.265 8.785 1.00 98.50 84 HIS A C 1
ATOM 615 O O . HIS A 1 84 ? -0.352 -2.765 9.896 1.00 98.50 84 HIS A O 1
ATOM 621 N N . VAL A 1 85 ? -1.161 -3.373 7.895 1.00 98.50 85 VAL A N 1
ATOM 622 C CA . VAL A 1 85 ? -2.527 -2.867 8.169 1.00 98.50 85 VAL A CA 1
ATOM 623 C C . VAL A 1 85 ? -3.101 -3.442 9.471 1.00 98.50 85 VAL A C 1
ATOM 625 O O . VAL A 1 85 ? -3.736 -2.717 10.243 1.00 98.50 85 VAL A O 1
ATOM 628 N N . MET A 1 86 ? -2.825 -4.716 9.756 1.00 98.38 86 MET A N 1
ATOM 629 C CA . MET A 1 86 ? -3.251 -5.410 10.978 1.00 98.38 86 MET A CA 1
ATOM 630 C C . MET A 1 86 ? -2.407 -5.091 12.227 1.00 98.38 86 MET A C 1
ATOM 632 O O . MET A 1 86 ? -2.780 -5.500 13.324 1.00 98.38 86 MET A O 1
ATOM 636 N N . GLY A 1 87 ? -1.318 -4.329 12.097 1.00 97.69 87 GLY A N 1
ATOM 637 C CA . GLY A 1 87 ? -0.522 -3.824 13.220 1.00 97.69 87 GLY A CA 1
ATOM 638 C C . GLY A 1 87 ? 0.847 -4.474 13.410 1.00 97.69 87 GLY A C 1
ATOM 639 O O . GLY A 1 87 ? 1.492 -4.191 14.417 1.00 97.69 87 GLY A O 1
ATOM 640 N N . SER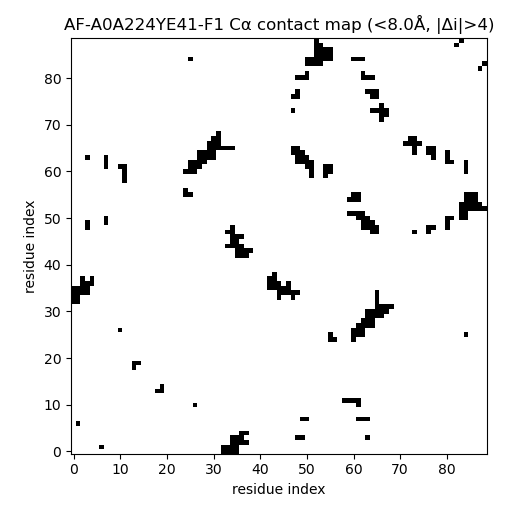 A 1 88 ? 1.312 -5.309 12.474 1.00 97.62 88 SER A N 1
ATOM 641 C CA . SER A 1 88 ? 2.717 -5.733 12.462 1.00 97.62 88 SER A CA 1
ATOM 642 C C . SER A 1 88 ? 3.620 -4.526 12.185 1.00 97.62 88 SER A C 1
ATOM 644 O O . SER A 1 88 ? 3.327 -3.787 11.242 1.00 97.62 88 SER A O 1
ATOM 646 N N . PRO A 1 89 ? 4.698 -4.314 12.960 1.00 90.88 89 PRO A N 1
ATOM 647 C CA . PRO A 1 89 ? 5.709 -3.312 12.643 1.00 90.88 89 PRO A CA 1
ATOM 648 C C . PRO A 1 89 ? 6.530 -3.708 11.416 1.00 90.88 89 PRO A C 1
ATOM 650 O O . PRO A 1 89 ? 6.519 -4.911 11.054 1.00 90.88 89 PRO A O 1
#

Nearest PDB structures (foldseek):
  4dd8-assembly3_C  TM=8.116E-01  e=6.331E-03  Homo sapiens
  4dd8-assembly2_B  TM=7.985E-01  e=6.331E-03  Homo sapiens
  4dd8-assembly1_A  TM=8.876E-01  e=1.739E-02  Homo sapiens
  2w15-assembly1_A  TM=7.547E-01  e=1.161E-02  Bothrops asper